Protein AF-A0A9D1S5S0-F1 (afdb_monomer)

Mean predicted aligned error: 17.49 Å

pLDDT: mean 72.52, std 14.31, range [40.38, 93.94]

Organism: NCBI:txid2840699

Solvent-accessible surface area (backbone atoms only — not comparable to full-atom values): 7498 Å² total; per-residue (Å²): 130,86,64,63,67,61,56,47,50,49,47,45,77,44,91,65,52,60,62,58,55,15,64,75,68,78,45,57,46,68,58,49,50,52,54,37,59,77,67,41,41,68,57,61,46,70,44,91,58,87,64,79,65,51,72,67,56,48,52,50,52,48,51,54,54,49,51,52,53,54,71,70,52,81,83,76,81,60,62,64,60,56,50,49,52,53,46,54,53,49,51,52,52,50,55,56,67,70,46,73,77,89,83,64,95,46,78,70,51,55,55,50,51,54,48,51,54,53,50,66,74,67,60,129

Structure (mmCIF, N/CA/C/O backbone):
data_AF-A0A9D1S5S0-F1
#
_entry.id   AF-A0A9D1S5S0-F1
#
loop_
_atom_site.group_PDB
_atom_site.id
_atom_site.type_symbol
_atom_site.label_atom_id
_atom_site.label_alt_id
_atom_site.label_comp_id
_atom_site.label_asym_id
_atom_site.label_entity_id
_atom_site.label_seq_id
_atom_site.pdbx_PDB_ins_code
_atom_site.Cartn_x
_atom_site.Cartn_y
_atom_site.Cartn_z
_atom_site.occupancy
_atom_site.B_iso_or_equiv
_atom_site.auth_seq_id
_atom_site.auth_comp_id
_atom_site.auth_asym_id
_atom_site.auth_atom_id
_atom_site.pdbx_PDB_model_num
ATOM 1 N N . MET A 1 1 ? -2.166 -5.660 -23.546 1.00 70.25 1 MET A N 1
ATOM 2 C CA . MET A 1 1 ? -1.453 -4.363 -23.459 1.00 70.25 1 MET A CA 1
ATOM 3 C C . MET A 1 1 ? -0.622 -4.398 -22.182 1.00 70.25 1 MET A C 1
ATOM 5 O O . MET A 1 1 ? -1.070 -5.040 -21.246 1.00 70.25 1 MET A O 1
ATOM 9 N N . ILE A 1 2 ? 0.593 -3.839 -22.150 1.00 83.06 2 ILE A N 1
ATOM 10 C CA . ILE A 1 2 ? 1.439 -3.891 -20.940 1.00 83.06 2 ILE A CA 1
ATOM 11 C C . ILE A 1 2 ? 0.885 -2.905 -19.908 1.00 83.06 2 ILE A C 1
ATOM 13 O O . ILE A 1 2 ? 0.761 -1.720 -20.218 1.00 83.06 2 ILE A O 1
ATOM 17 N N . ASP A 1 3 ? 0.590 -3.386 -18.701 1.00 87.06 3 ASP A N 1
ATOM 18 C CA . ASP A 1 3 ? 0.136 -2.542 -17.598 1.00 87.06 3 ASP A CA 1
ATOM 19 C C . ASP A 1 3 ? 1.330 -1.897 -16.877 1.00 87.06 3 ASP A C 1
ATOM 21 O O . ASP A 1 3 ? 1.902 -2.417 -15.917 1.00 87.06 3 ASP A O 1
ATOM 25 N N . TRP A 1 4 ? 1.735 -0.733 -17.378 1.00 89.44 4 TRP A N 1
ATOM 26 C CA . TRP A 1 4 ? 2.821 0.045 -16.789 1.00 89.44 4 TRP A CA 1
ATOM 27 C C . TRP A 1 4 ? 2.483 0.601 -15.399 1.00 89.44 4 TRP A C 1
ATOM 29 O O . TRP A 1 4 ? 3.402 0.836 -14.612 1.00 89.44 4 TRP A O 1
ATOM 39 N N . ALA A 1 5 ? 1.199 0.785 -15.076 1.00 85.31 5 ALA A N 1
ATOM 40 C CA . ALA A 1 5 ? 0.762 1.321 -13.791 1.00 85.31 5 ALA A CA 1
ATOM 41 C C . ALA A 1 5 ? 0.913 0.281 -12.670 1.00 85.31 5 ALA A C 1
ATOM 43 O O . ALA A 1 5 ? 1.411 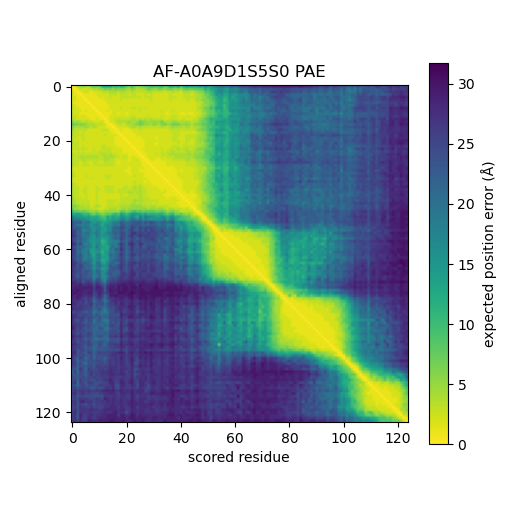0.614 -11.587 1.00 85.31 5 ALA A O 1
ATOM 44 N N . ALA A 1 6 ? 0.581 -0.982 -12.948 1.00 84.44 6 ALA A N 1
ATOM 45 C CA . ALA A 1 6 ? 0.807 -2.093 -12.025 1.00 84.44 6 ALA A CA 1
ATOM 46 C C . ALA A 1 6 ? 2.308 -2.297 -11.745 1.00 84.44 6 ALA A C 1
ATOM 48 O O . ALA A 1 6 ? 2.735 -2.331 -10.589 1.00 84.44 6 ALA A O 1
ATOM 49 N N . ILE A 1 7 ? 3.135 -2.320 -12.799 1.00 90.19 7 ILE A N 1
ATOM 50 C CA . ILE A 1 7 ? 4.598 -2.495 -12.695 1.00 90.19 7 ILE A CA 1
ATOM 51 C C . ILE A 1 7 ? 5.239 -1.352 -11.894 1.00 90.19 7 ILE A C 1
ATOM 53 O O . ILE A 1 7 ? 6.126 -1.581 -11.065 1.00 90.19 7 ILE A O 1
ATOM 57 N N . LYS A 1 8 ? 4.782 -0.116 -12.118 1.00 88.12 8 LYS A N 1
ATOM 58 C CA . LYS A 1 8 ? 5.216 1.067 -11.369 1.00 88.12 8 LYS A CA 1
ATOM 59 C C . LYS A 1 8 ? 4.876 0.955 -9.887 1.00 88.12 8 LYS A C 1
ATOM 61 O O . LYS A 1 8 ? 5.740 1.187 -9.044 1.00 88.12 8 LYS A O 1
ATOM 66 N N . THR A 1 9 ? 3.627 0.613 -9.579 1.00 84.06 9 THR A N 1
ATOM 67 C CA . THR A 1 9 ? 3.131 0.471 -8.205 1.00 84.06 9 THR A CA 1
ATOM 68 C C . THR A 1 9 ? 3.925 -0.591 -7.456 1.00 84.06 9 THR A C 1
ATOM 70 O O . THR A 1 9 ? 4.381 -0.347 -6.339 1.00 84.06 9 THR A O 1
ATOM 73 N N . GLU A 1 10 ? 4.176 -1.733 -8.096 1.00 86.50 10 GLU A N 1
ATOM 74 C CA . GLU A 1 10 ? 4.997 -2.795 -7.524 1.00 86.50 10 GLU A CA 1
ATOM 75 C C . GLU A 1 10 ? 6.434 -2.317 -7.268 1.00 86.50 10 GLU A C 1
ATOM 77 O O . GLU A 1 10 ? 6.945 -2.491 -6.165 1.00 86.50 10 GLU A O 1
ATOM 82 N N . TYR A 1 11 ? 7.076 -1.638 -8.223 1.00 90.38 11 TYR A N 1
ATOM 83 C CA . TYR A 1 11 ? 8.433 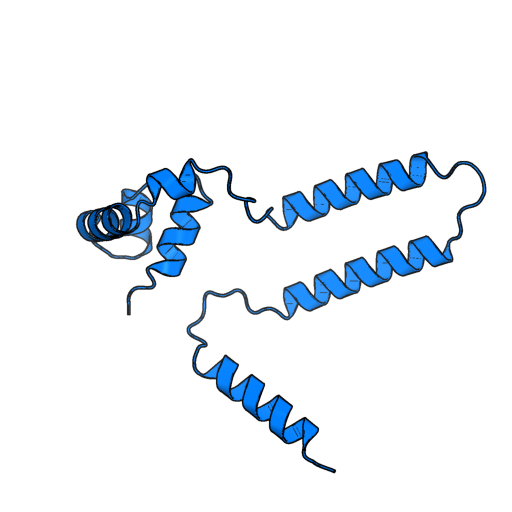-1.111 -8.036 1.00 90.38 11 TYR A CA 1
ATOM 84 C C . TYR A 1 11 ? 8.551 -0.080 -6.902 1.00 90.38 11 TYR A C 1
ATOM 86 O O . TYR A 1 11 ? 9.540 -0.080 -6.166 1.00 90.38 11 TYR A O 1
ATOM 94 N N . ILE A 1 12 ? 7.590 0.844 -6.807 1.00 85.81 12 ILE A N 1
ATOM 95 C CA . ILE A 1 12 ? 7.618 1.947 -5.837 1.00 85.81 12 ILE A CA 1
ATOM 96 C C . ILE A 1 12 ? 7.349 1.425 -4.423 1.00 85.81 12 ILE A C 1
ATOM 98 O O . ILE A 1 12 ? 8.036 1.829 -3.484 1.00 85.81 12 ILE A O 1
ATOM 102 N N . ASN A 1 13 ? 6.387 0.511 -4.275 1.00 79.62 13 ASN A N 1
ATOM 103 C CA . ASN A 1 13 ? 5.936 0.033 -2.969 1.00 79.62 13 ASN A CA 1
ATOM 104 C C . ASN A 1 13 ? 6.732 -1.163 -2.434 1.00 79.62 13 ASN A C 1
ATOM 106 O O . ASN A 1 13 ? 6.655 -1.455 -1.241 1.00 79.62 13 ASN A O 1
ATOM 110 N N . THR A 1 14 ? 7.503 -1.854 -3.278 1.00 78.06 14 THR A N 1
ATOM 111 C CA . THR A 1 14 ? 8.257 -3.048 -2.874 1.00 78.06 14 THR A CA 1
ATOM 112 C C . THR A 1 14 ? 9.773 -2.893 -3.033 1.00 78.06 14 THR A C 1
ATOM 114 O O . THR A 1 14 ? 10.301 -1.912 -3.559 1.00 78.06 14 THR A O 1
ATOM 117 N N . GLY A 1 15 ? 10.510 -3.887 -2.529 1.00 77.75 15 GLY A N 1
ATOM 118 C CA . GLY A 1 15 ? 11.968 -3.964 -2.608 1.00 77.75 15 GLY A CA 1
ATOM 119 C C . GLY A 1 15 ? 12.527 -4.312 -3.993 1.00 77.75 15 GLY A C 1
ATOM 120 O O . GLY A 1 15 ? 13.736 -4.175 -4.180 1.00 77.75 15 GLY A O 1
ATOM 121 N N . VAL A 1 16 ? 11.680 -4.729 -4.941 1.00 86.81 16 VAL A N 1
ATOM 122 C CA . VAL A 1 16 ? 12.079 -5.431 -6.173 1.00 86.81 16 VAL A CA 1
ATOM 123 C C . VAL A 1 16 ? 12.930 -4.589 -7.125 1.00 86.81 16 VAL A C 1
ATOM 125 O O . VAL A 1 16 ? 12.886 -3.350 -7.140 1.00 86.81 16 VAL A O 1
ATOM 128 N N . CYS A 1 17 ? 13.717 -5.276 -7.951 1.00 90.12 17 CYS A N 1
ATOM 129 C CA . CYS A 1 17 ? 14.544 -4.675 -8.990 1.00 90.12 17 CYS A CA 1
ATOM 130 C C . CYS A 1 17 ? 13.913 -4.798 -10.391 1.00 90.12 17 CYS A C 1
ATOM 132 O O . CYS A 1 17 ? 13.048 -5.631 -10.650 1.00 90.12 17 CYS A O 1
ATOM 134 N N . TYR A 1 18 ? 14.389 -3.994 -11.352 1.00 91.19 18 TYR A N 1
ATOM 135 C CA . TYR A 1 18 ? 13.871 -4.009 -12.732 1.00 91.19 18 TYR A CA 1
ATOM 136 C C . TYR A 1 18 ? 14.016 -5.358 -13.446 1.00 91.19 18 TYR A C 1
ATOM 138 O O . TYR A 1 18 ? 13.307 -5.599 -14.417 1.00 91.19 18 TYR A O 1
ATOM 146 N N . ARG A 1 19 ? 14.946 -6.218 -13.008 1.00 90.38 19 ARG A N 1
ATOM 147 C CA . ARG A 1 19 ? 15.111 -7.564 -13.569 1.00 90.38 19 ARG A CA 1
ATOM 148 C C . ARG A 1 19 ? 13.947 -8.468 -13.167 1.00 90.38 19 ARG A C 1
ATOM 150 O O . ARG A 1 19 ? 13.366 -9.105 -14.030 1.00 90.38 19 ARG A O 1
ATOM 157 N N . GLU A 1 20 ? 13.581 -8.454 -11.890 1.00 89.44 20 GLU A N 1
ATOM 158 C CA . GLU A 1 20 ? 12.467 -9.249 -11.362 1.00 89.44 20 GLU A CA 1
ATOM 159 C C . GLU A 1 20 ? 11.134 -8.789 -11.961 1.00 89.44 20 GLU A C 1
ATOM 161 O O . GLU A 1 20 ? 10.331 -9.612 -12.388 1.00 89.44 20 GLU A O 1
ATOM 166 N N . LEU A 1 21 ? 10.935 -7.473 -12.101 1.00 90.06 21 LEU A N 1
ATOM 167 C CA . LEU A 1 21 ? 9.752 -6.917 -12.770 1.00 90.06 21 LEU A CA 1
ATOM 168 C C . LEU A 1 21 ? 9.670 -7.327 -14.245 1.00 90.06 21 LEU A C 1
ATOM 170 O O . LEU A 1 21 ? 8.590 -7.631 -14.741 1.00 90.06 21 LEU A O 1
ATOM 174 N N . ALA A 1 22 ? 10.805 -7.341 -14.943 1.00 91.44 22 ALA A N 1
ATOM 175 C CA . ALA A 1 22 ? 10.890 -7.757 -16.337 1.00 91.44 22 ALA A CA 1
ATOM 176 C C . ALA A 1 22 ? 10.566 -9.249 -16.514 1.00 91.44 22 ALA A C 1
ATOM 178 O O . ALA A 1 22 ? 9.752 -9.596 -17.367 1.00 91.44 22 ALA A O 1
ATOM 179 N N . GLU A 1 23 ? 11.149 -10.110 -15.674 1.00 90.00 23 GLU A N 1
ATOM 180 C CA . GLU A 1 23 ? 10.905 -11.558 -15.670 1.00 90.00 23 GLU A CA 1
ATOM 181 C C . GLU A 1 23 ? 9.439 -11.881 -15.349 1.00 90.00 23 GLU A C 1
ATOM 183 O O . GLU A 1 23 ? 8.810 -12.646 -16.077 1.00 90.00 23 GLU A O 1
ATOM 188 N N . LYS A 1 24 ? 8.863 -11.233 -14.328 1.00 87.62 24 LYS A N 1
ATOM 189 C CA . LYS A 1 24 ? 7.465 -11.433 -13.912 1.00 87.62 24 LYS A CA 1
ATOM 190 C C . LYS A 1 24 ? 6.456 -11.040 -14.992 1.00 87.62 24 LYS A C 1
ATOM 192 O O . LYS A 1 24 ? 5.431 -11.694 -15.141 1.00 87.62 24 LYS A O 1
ATOM 197 N N . ASN A 1 25 ? 6.747 -9.977 -15.739 1.00 87.06 25 ASN A N 1
ATOM 198 C CA . ASN A 1 25 ? 5.831 -9.418 -16.736 1.00 87.06 25 ASN A CA 1
ATOM 199 C C . ASN A 1 25 ? 6.160 -9.854 -18.175 1.00 87.06 25 ASN A C 1
ATOM 201 O O . ASN A 1 25 ? 5.508 -9.396 -19.111 1.00 87.06 25 ASN A O 1
ATOM 205 N N . GLY A 1 26 ? 7.171 -10.708 -18.379 1.00 90.44 26 GLY A N 1
ATOM 206 C CA . GLY A 1 26 ? 7.571 -11.187 -19.707 1.00 90.44 26 GLY A CA 1
ATOM 207 C C . GLY A 1 26 ? 8.077 -10.086 -20.650 1.00 90.44 26 GLY A C 1
ATOM 208 O O . GLY A 1 26 ? 7.953 -10.208 -21.868 1.00 90.44 26 GLY A O 1
ATOM 209 N N . ILE A 1 27 ? 8.628 -8.996 -20.108 1.00 91.31 27 ILE A N 1
ATOM 210 C CA . ILE A 1 27 ? 9.091 -7.828 -20.874 1.00 91.31 27 ILE A CA 1
ATOM 211 C C . ILE A 1 27 ? 10.600 -7.642 -20.753 1.00 91.31 27 ILE A C 1
ATOM 213 O O . ILE A 1 27 ? 11.235 -8.081 -19.801 1.00 91.31 27 ILE A O 1
ATOM 217 N N . SER A 1 28 ? 11.207 -6.941 -21.711 1.00 93.56 28 SER A N 1
ATOM 218 C CA . SER A 1 28 ? 12.636 -6.631 -21.635 1.00 93.56 28 SER A CA 1
ATOM 219 C C . SER A 1 28 ? 12.937 -5.656 -20.494 1.00 93.56 28 SER A C 1
ATOM 221 O O . SER A 1 28 ? 12.287 -4.617 -20.353 1.00 93.56 28 SER A O 1
ATOM 223 N N . ARG A 1 29 ? 14.018 -5.915 -19.747 1.00 93.88 29 ARG A N 1
ATOM 224 C CA . ARG A 1 29 ? 14.558 -4.987 -18.738 1.00 93.88 29 ARG A CA 1
ATOM 225 C C . ARG A 1 29 ? 14.807 -3.588 -19.310 1.00 93.88 29 ARG A C 1
ATOM 227 O O . ARG A 1 29 ? 14.632 -2.600 -18.601 1.00 93.88 29 ARG A O 1
ATOM 234 N N . ALA A 1 30 ? 15.201 -3.490 -20.581 1.00 92.75 30 ALA A N 1
ATOM 235 C CA . ALA A 1 30 ? 15.417 -2.205 -21.243 1.00 92.75 30 ALA A CA 1
ATOM 236 C C . ALA A 1 30 ? 14.111 -1.403 -21.385 1.00 92.75 30 ALA A C 1
ATOM 238 O O . ALA A 1 30 ? 14.126 -0.184 -21.228 1.00 92.75 30 ALA A O 1
ATOM 239 N N . ALA A 1 31 ? 12.980 -2.080 -21.615 1.00 92.00 31 ALA A N 1
ATOM 240 C CA . ALA A 1 31 ? 11.668 -1.444 -21.670 1.00 92.00 31 ALA A CA 1
ATOM 241 C C . ALA A 1 31 ? 11.261 -0.911 -20.287 1.00 92.00 31 ALA A C 1
ATOM 243 O O . ALA A 1 31 ? 10.895 0.257 -20.172 1.00 92.00 31 ALA A O 1
ATOM 244 N N . VAL A 1 32 ? 11.437 -1.715 -19.230 1.00 92.38 32 VAL A N 1
ATOM 245 C CA . VAL A 1 32 ? 11.203 -1.280 -17.838 1.00 92.38 32 VAL A CA 1
ATOM 246 C C . VAL A 1 32 ? 12.066 -0.074 -17.483 1.00 92.38 32 VAL A C 1
ATOM 248 O O . VAL A 1 32 ? 11.557 0.916 -16.969 1.00 92.38 32 VAL A O 1
ATOM 251 N N . ALA A 1 33 ? 13.359 -0.111 -17.812 1.00 92.81 33 ALA A N 1
ATOM 252 C CA . ALA A 1 33 ? 14.273 0.994 -17.541 1.00 92.81 33 ALA A CA 1
ATOM 253 C C . ALA A 1 33 ? 13.879 2.280 -18.287 1.00 92.81 33 ALA A C 1
ATOM 255 O O . ALA A 1 33 ? 13.954 3.362 -17.708 1.00 92.81 33 ALA A O 1
ATOM 256 N N . LYS A 1 34 ? 13.431 2.170 -19.545 1.00 93.94 34 LYS A N 1
ATOM 257 C CA . LYS A 1 34 ? 12.979 3.314 -20.348 1.00 93.94 34 LYS A CA 1
ATOM 258 C C . LYS A 1 34 ? 11.749 3.986 -19.732 1.00 93.94 34 LYS A C 1
ATOM 260 O O . LYS A 1 34 ? 11.744 5.205 -19.585 1.00 93.94 34 LYS A O 1
ATOM 265 N N . HIS A 1 35 ? 10.749 3.203 -19.331 1.00 92.12 35 HIS A N 1
ATOM 266 C CA . HIS A 1 35 ? 9.552 3.723 -18.663 1.00 92.12 35 HIS A CA 1
ATOM 267 C C . HIS A 1 35 ? 9.873 4.306 -17.285 1.00 92.12 35 HIS A C 1
ATOM 269 O O . HIS A 1 35 ? 9.478 5.429 -16.974 1.00 92.12 35 HIS A O 1
ATOM 275 N N . ALA A 1 36 ? 10.680 3.599 -16.495 1.00 91.81 36 ALA A N 1
ATOM 276 C CA . ALA A 1 36 ? 11.082 4.056 -15.173 1.00 91.81 36 ALA A CA 1
ATOM 277 C C . ALA A 1 36 ? 11.889 5.362 -15.208 1.00 91.81 36 ALA A C 1
ATOM 279 O O . ALA A 1 36 ? 11.772 6.179 -14.295 1.00 91.81 36 ALA A O 1
ATOM 280 N N . ALA A 1 37 ? 12.701 5.571 -16.250 1.00 92.94 37 ALA A N 1
ATOM 281 C CA . ALA A 1 37 ? 13.429 6.817 -16.467 1.00 92.94 37 ALA A CA 1
ATOM 282 C C . ALA A 1 37 ? 12.498 7.962 -16.893 1.00 92.94 37 ALA A C 1
ATOM 284 O O . ALA A 1 37 ? 12.608 9.057 -16.346 1.00 92.94 37 ALA A O 1
ATOM 285 N N . ALA A 1 38 ? 11.566 7.705 -17.820 1.00 92.81 38 ALA A N 1
ATOM 286 C CA . ALA A 1 38 ? 10.604 8.704 -18.293 1.00 92.81 38 ALA A CA 1
ATOM 287 C C . ALA A 1 38 ? 9.729 9.258 -17.156 1.00 92.81 38 ALA A C 1
ATOM 289 O O . ALA A 1 38 ? 9.425 10.447 -17.121 1.00 92.81 38 ALA A O 1
ATOM 290 N N . GLU A 1 39 ? 9.376 8.405 -16.197 1.00 89.38 39 GLU A N 1
ATOM 291 C CA . GLU A 1 39 ? 8.503 8.747 -15.073 1.00 89.38 39 GLU A CA 1
ATOM 292 C C . GLU A 1 39 ? 9.235 8.899 -13.734 1.00 89.38 39 GLU A C 1
ATOM 294 O O . GLU A 1 39 ? 8.598 9.009 -12.684 1.00 89.38 39 GLU A O 1
ATOM 299 N N . LYS A 1 40 ? 10.571 8.870 -13.749 1.00 92.06 40 LYS A N 1
ATOM 300 C CA . L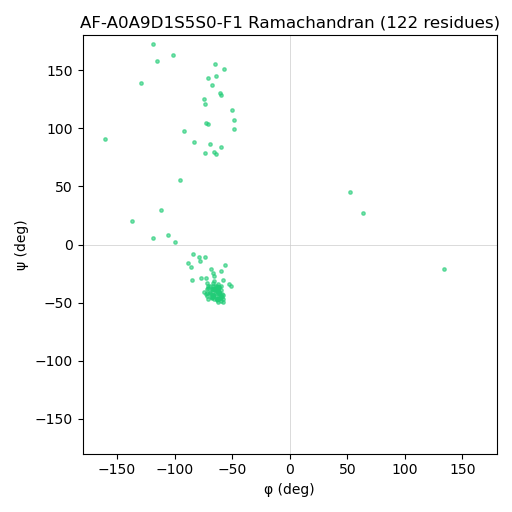YS A 1 40 ? 11.422 9.090 -12.571 1.00 92.06 40 LYS A CA 1
ATOM 301 C C . LYS A 1 40 ? 11.056 8.208 -11.370 1.00 92.06 40 LYS A C 1
ATOM 303 O O . LYS A 1 40 ? 11.028 8.654 -10.224 1.00 92.06 40 LYS A O 1
ATOM 308 N N . TRP A 1 41 ? 10.820 6.918 -11.602 1.00 91.25 41 TRP A N 1
ATOM 309 C CA . TRP A 1 41 ? 10.334 6.000 -10.561 1.00 91.25 41 TRP A CA 1
ATOM 310 C C . TRP A 1 41 ? 11.237 5.913 -9.331 1.00 91.25 41 TRP A C 1
ATOM 312 O O . TRP A 1 41 ? 10.762 5.688 -8.222 1.00 91.25 41 TRP A O 1
ATOM 322 N N . ARG A 1 42 ? 12.551 6.092 -9.504 1.00 87.88 42 ARG A N 1
ATOM 323 C CA . ARG A 1 42 ? 13.497 6.108 -8.383 1.00 87.88 42 ARG A CA 1
ATOM 324 C C . ARG A 1 42 ? 13.243 7.289 -7.441 1.00 87.88 42 ARG A C 1
ATOM 326 O O . ARG A 1 42 ? 13.313 7.090 -6.236 1.00 87.88 42 ARG A O 1
ATOM 333 N N . GLU A 1 43 ? 12.910 8.460 -7.983 1.00 87.19 43 GLU A N 1
ATOM 334 C CA . GLU A 1 43 ? 12.554 9.644 -7.192 1.00 87.19 43 GLU A CA 1
ATOM 335 C C . GLU A 1 43 ? 11.238 9.409 -6.449 1.00 87.19 43 GLU A C 1
ATOM 337 O O . GLU A 1 43 ? 11.167 9.662 -5.251 1.00 87.19 43 GLU A O 1
ATOM 342 N N . LEU A 1 44 ? 10.241 8.823 -7.122 1.00 83.12 44 LEU A N 1
ATOM 343 C CA . LEU A 1 44 ? 8.957 8.462 -6.513 1.00 83.12 44 LEU A CA 1
ATOM 344 C C . LEU A 1 44 ? 9.103 7.436 -5.378 1.00 83.12 44 LEU A C 1
ATOM 346 O O . LEU A 1 44 ? 8.414 7.545 -4.371 1.00 83.12 44 LEU A O 1
ATOM 350 N N . ARG A 1 45 ? 10.028 6.477 -5.509 1.00 83.75 45 ARG A N 1
ATOM 351 C CA . ARG A 1 45 ? 10.349 5.486 -4.467 1.00 83.75 45 ARG A CA 1
ATOM 352 C C . ARG A 1 45 ? 11.101 6.091 -3.278 1.00 83.75 45 ARG A C 1
ATOM 354 O O . ARG A 1 45 ? 10.951 5.617 -2.156 1.00 83.75 45 ARG A O 1
ATOM 361 N N . SER A 1 46 ? 11.944 7.094 -3.522 1.00 79.12 46 SER A N 1
ATOM 362 C CA . SER A 1 46 ? 12.691 7.795 -2.469 1.00 79.12 46 SER A CA 1
ATOM 363 C C . SER A 1 46 ? 11.915 8.939 -1.820 1.00 79.12 46 SER A C 1
ATOM 365 O O . SER A 1 46 ? 12.287 9.383 -0.736 1.00 79.12 46 SER A O 1
ATOM 367 N N . ALA A 1 47 ? 10.869 9.440 -2.479 1.00 75.25 47 ALA A N 1
ATOM 368 C CA . ALA A 1 47 ? 10.019 10.479 -1.932 1.00 75.25 47 ALA A CA 1
ATOM 369 C C . ALA A 1 47 ? 9.304 9.951 -0.676 1.00 75.25 47 ALA A C 1
ATOM 371 O O . ALA A 1 47 ? 8.919 8.776 -0.641 1.00 75.25 47 ALA A O 1
ATOM 372 N N . PRO A 1 48 ? 9.075 10.798 0.343 1.00 57.75 48 PRO A N 1
ATOM 373 C CA . PRO A 1 48 ? 8.128 10.506 1.407 1.00 57.75 48 PRO A CA 1
ATOM 374 C C . PRO A 1 48 ? 6.722 10.467 0.792 1.00 57.75 48 PRO A C 1
ATOM 376 O O . PRO A 1 48 ? 5.984 11.444 0.813 1.00 57.75 48 PRO A O 1
ATOM 379 N N . GLN A 1 49 ? 6.369 9.359 0.150 1.00 54.91 49 GLN A N 1
ATOM 380 C CA . GLN A 1 49 ? 4.979 9.080 -0.165 1.00 54.91 49 GLN A CA 1
ATOM 381 C C . GLN A 1 49 ? 4.283 8.748 1.153 1.00 54.91 49 GLN A C 1
ATOM 383 O O . GLN A 1 49 ? 4.875 8.084 2.015 1.00 54.91 49 GLN A O 1
ATOM 388 N N . GLU A 1 50 ? 3.027 9.169 1.306 1.00 52.84 50 GLU A N 1
ATOM 389 C CA . GLU A 1 50 ? 2.104 8.459 2.185 1.00 52.84 50 GLU A CA 1
ATOM 390 C C . GLU A 1 50 ? 2.010 7.043 1.624 1.00 52.84 50 GLU A C 1
ATOM 392 O O . GLU A 1 50 ? 1.185 6.755 0.761 1.00 52.84 50 GLU A O 1
ATOM 397 N N . LYS A 1 51 ? 2.973 6.190 2.000 1.00 52.84 51 LYS A N 1
ATOM 398 C CA . LYS A 1 51 ? 3.007 4.788 1.610 1.00 52.84 51 LYS A CA 1
ATOM 399 C C . LYS A 1 51 ? 1.622 4.288 1.945 1.00 52.84 51 LYS A C 1
ATOM 401 O O . LYS A 1 51 ? 1.256 4.346 3.119 1.00 52.84 51 LYS A O 1
ATOM 406 N N . THR A 1 52 ? 0.861 3.880 0.933 1.00 50.56 52 THR A N 1
ATOM 407 C CA . THR A 1 52 ? -0.405 3.177 1.113 1.00 50.56 52 THR A CA 1
ATOM 408 C C . THR A 1 52 ? -0.111 2.070 2.104 1.00 50.56 52 THR A C 1
ATOM 410 O O . THR A 1 52 ? 0.566 1.097 1.765 1.00 50.56 52 THR A O 1
ATOM 413 N N . GLN A 1 53 ? -0.464 2.315 3.367 1.00 56.81 53 GLN A N 1
ATOM 414 C CA . GLN A 1 53 ? -0.117 1.424 4.454 1.00 56.81 53 GLN A CA 1
ATOM 415 C C . GLN A 1 53 ? -0.761 0.100 4.084 1.00 56.81 53 GLN A C 1
ATOM 417 O O . GLN A 1 53 ? -1.938 0.070 3.713 1.00 56.81 53 GLN A O 1
ATOM 422 N N . SER A 1 54 ? 0.015 -0.982 4.099 1.00 59.97 54 SER A N 1
ATOM 423 C CA . SER A 1 54 ? -0.571 -2.281 3.794 1.00 59.97 54 SER A CA 1
ATOM 424 C C . SER A 1 54 ? -1.720 -2.533 4.774 1.00 59.97 54 SER A C 1
ATOM 426 O O . SER A 1 54 ? -1.699 -2.040 5.906 1.00 59.97 54 SER A O 1
ATOM 428 N N . LEU A 1 55 ? -2.731 -3.301 4.369 1.00 57.31 55 LEU A N 1
ATOM 429 C CA . LEU A 1 55 ? -3.857 -3.628 5.250 1.00 57.31 55 LEU A CA 1
ATOM 430 C C . LEU A 1 55 ? -3.381 -4.175 6.607 1.00 57.31 55 LEU A C 1
ATOM 432 O O . LEU A 1 55 ? -3.957 -3.853 7.640 1.00 57.31 55 LEU A O 1
ATOM 436 N N . ALA A 1 56 ? -2.284 -4.936 6.608 1.00 54.03 56 ALA A N 1
ATOM 437 C CA . ALA A 1 56 ? -1.634 -5.410 7.823 1.00 54.03 56 ALA A CA 1
ATOM 438 C C . ALA A 1 56 ? -1.147 -4.255 8.719 1.00 54.03 56 ALA A C 1
ATOM 440 O O . ALA A 1 56 ? -1.434 -4.248 9.910 1.00 54.03 56 ALA A O 1
ATOM 441 N N . GLN A 1 57 ? -0.487 -3.242 8.150 1.00 62.31 57 GLN A N 1
ATOM 442 C CA . GLN A 1 57 ? -0.013 -2.069 8.893 1.00 62.31 57 GLN A CA 1
ATOM 443 C C . GLN A 1 57 ? -1.161 -1.201 9.423 1.00 62.31 57 GLN A C 1
ATOM 445 O O . GLN A 1 57 ? -1.057 -0.649 10.517 1.0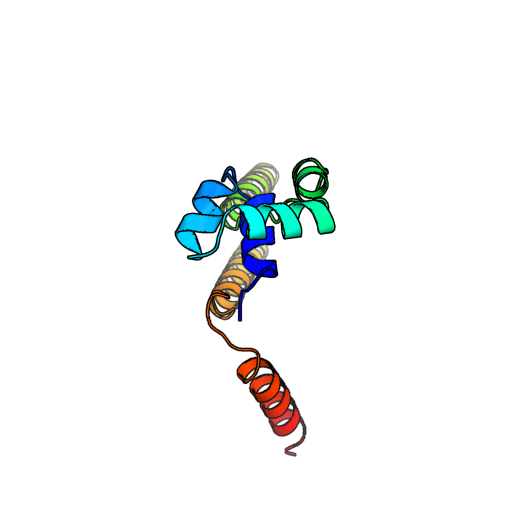0 62.31 57 GLN A O 1
ATOM 450 N N . LEU A 1 58 ? -2.258 -1.080 8.668 1.00 64.81 58 LEU A N 1
ATOM 451 C CA . LEU A 1 58 ? -3.459 -0.386 9.135 1.00 64.81 58 LEU A CA 1
ATOM 452 C C . LEU A 1 58 ? -4.140 -1.151 10.267 1.00 64.81 58 LEU A C 1
ATOM 454 O O . LEU A 1 58 ? -4.487 -0.544 11.275 1.00 64.81 58 LEU A O 1
ATOM 458 N N . ALA A 1 59 ? -4.289 -2.470 10.128 1.00 63.88 59 ALA A N 1
ATOM 459 C CA . ALA A 1 59 ? -4.862 -3.324 11.160 1.00 63.88 59 ALA A CA 1
ATOM 460 C C . ALA A 1 59 ? -4.037 -3.275 12.452 1.00 63.88 59 ALA A C 1
ATOM 462 O O . ALA A 1 59 ? -4.600 -3.138 13.534 1.00 63.88 59 ALA A O 1
ATOM 463 N N . GLU A 1 60 ? -2.711 -3.311 12.346 1.00 65.69 60 GLU A N 1
ATOM 464 C CA . GLU A 1 60 ? -1.810 -3.254 13.496 1.00 65.69 60 GLU A CA 1
ATOM 465 C C . GLU A 1 60 ? -1.873 -1.899 14.209 1.00 65.69 60 GLU A C 1
ATOM 467 O O . GLU A 1 60 ? -2.044 -1.838 15.428 1.00 65.69 60 GLU A O 1
ATOM 472 N N . LYS A 1 61 ? -1.883 -0.800 13.447 1.00 71.44 61 LYS A N 1
ATOM 473 C CA . LYS A 1 61 ? -2.088 0.549 13.991 1.00 71.44 61 LYS A CA 1
ATOM 474 C C . LYS A 1 61 ? -3.469 0.696 14.636 1.00 71.44 61 LYS A C 1
ATOM 476 O O . LYS A 1 61 ? -3.604 1.373 15.656 1.00 71.44 61 LYS A O 1
ATOM 481 N N . LEU A 1 62 ? -4.496 0.055 14.081 1.00 72.56 62 LEU A N 1
ATOM 482 C CA . LEU A 1 62 ? -5.844 0.052 14.644 1.00 72.56 62 LEU A CA 1
ATOM 483 C C . LEU A 1 62 ? -5.892 -0.703 15.979 1.00 72.56 62 LEU A C 1
ATOM 485 O O . LEU A 1 62 ? -6.475 -0.197 16.935 1.00 72.56 62 LEU A O 1
ATOM 489 N N . ILE A 1 63 ? -5.247 -1.870 16.064 1.00 76.25 63 ILE A N 1
ATOM 490 C CA . ILE A 1 63 ? -5.121 -2.657 1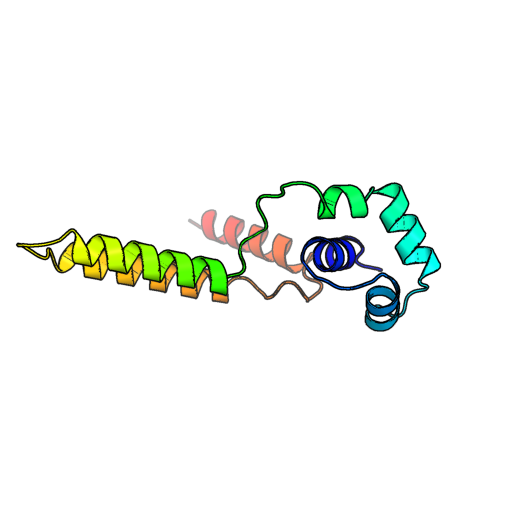7.300 1.00 76.25 63 ILE A CA 1
ATOM 491 C C . ILE A 1 63 ? -4.406 -1.834 18.373 1.00 76.25 63 ILE A C 1
ATOM 493 O O . ILE A 1 63 ? -4.920 -1.710 19.481 1.00 76.25 63 ILE A O 1
ATOM 497 N N . GLU A 1 64 ? -3.278 -1.209 18.037 1.00 73.38 64 GLU A N 1
ATOM 498 C CA . GLU A 1 64 ? -2.503 -0.393 18.978 1.00 73.38 64 GLU A CA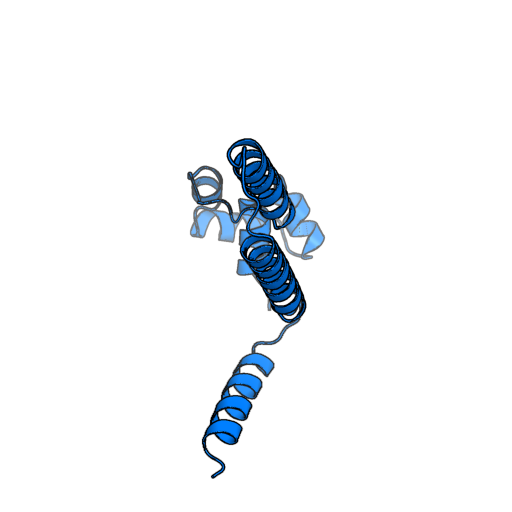 1
ATOM 499 C C . GLU A 1 64 ? -3.301 0.824 19.481 1.00 73.38 64 GLU A C 1
ATOM 501 O O . GLU A 1 64 ? -3.298 1.153 20.668 1.00 73.38 64 GLU A O 1
ATOM 506 N N . THR A 1 65 ? -4.030 1.494 18.586 1.00 69.06 65 THR A N 1
ATOM 507 C CA . THR A 1 65 ? -4.853 2.660 18.943 1.00 69.06 65 THR A CA 1
ATOM 508 C C . THR A 1 65 ? -6.073 2.254 19.772 1.00 69.06 65 THR A C 1
ATOM 510 O O . THR A 1 65 ? -6.437 2.959 20.709 1.00 69.06 65 THR A O 1
ATOM 513 N N . THR A 1 66 ? -6.662 1.091 19.486 1.00 66.94 66 THR A N 1
ATOM 514 C CA . THR A 1 66 ? -7.777 0.533 20.263 1.00 66.94 66 THR A CA 1
ATOM 515 C C . THR A 1 66 ? -7.313 0.086 21.648 1.00 66.94 66 THR A C 1
ATOM 517 O O . THR A 1 66 ? -7.997 0.374 22.623 1.00 66.94 66 THR A O 1
ATOM 520 N N . GLY A 1 67 ? -6.137 -0.543 21.758 1.00 69.56 67 GLY A N 1
ATOM 521 C CA . GLY A 1 67 ? -5.527 -0.911 23.040 1.00 69.56 67 GLY A CA 1
ATOM 522 C C . GLY A 1 67 ? -5.307 0.311 23.928 1.00 69.56 67 GLY A C 1
ATOM 523 O O . GLY A 1 67 ? -5.816 0.356 25.041 1.00 69.56 67 GLY A O 1
ATOM 524 N N . ARG A 1 68 ? -4.695 1.371 23.383 1.00 68.50 68 ARG A N 1
ATOM 525 C CA . ARG A 1 68 ? -4.531 2.646 24.101 1.00 68.50 68 ARG A CA 1
ATOM 526 C C . ARG A 1 68 ? -5.857 3.287 24.508 1.00 68.50 68 ARG A C 1
ATOM 528 O O . ARG A 1 68 ? -5.945 3.840 25.597 1.00 68.50 68 ARG A O 1
ATOM 535 N N . ALA A 1 69 ? -6.878 3.231 23.652 1.00 65.38 69 ALA A N 1
ATOM 536 C CA . ALA A 1 69 ? -8.200 3.750 23.989 1.00 65.38 69 ALA A CA 1
ATOM 537 C C . ALA A 1 69 ? -8.850 2.948 25.126 1.00 65.38 69 ALA A C 1
ATOM 539 O O . ALA A 1 69 ? -9.471 3.542 25.995 1.00 65.38 69 ALA A O 1
ATOM 540 N N . ILE A 1 70 ? -8.681 1.623 25.149 1.00 66.12 70 ILE A N 1
ATOM 541 C CA . ILE A 1 70 ? -9.158 0.751 26.231 1.00 66.12 70 ILE A CA 1
ATOM 542 C C . ILE A 1 70 ? -8.403 1.039 27.536 1.00 66.12 70 ILE A C 1
ATOM 544 O O . ILE A 1 70 ? -9.044 1.181 28.573 1.00 66.12 70 ILE A O 1
ATOM 548 N N . ASP A 1 71 ? -7.080 1.200 27.483 1.00 64.81 71 ASP A N 1
ATOM 549 C CA . ASP A 1 71 ? -6.250 1.501 28.658 1.00 64.81 71 ASP A CA 1
ATOM 550 C C . ASP A 1 71 ? -6.557 2.888 29.251 1.00 64.81 71 ASP A C 1
ATOM 552 O O . ASP A 1 71 ? -6.468 3.093 30.457 1.00 64.81 71 ASP A O 1
ATOM 556 N N . GLN A 1 72 ? -6.960 3.849 28.412 1.00 63.91 72 GLN A N 1
ATOM 557 C CA . GLN A 1 72 ? -7.402 5.180 28.846 1.00 63.91 72 GLN A CA 1
ATOM 558 C C . GLN A 1 72 ? -8.843 5.201 29.385 1.00 63.91 72 GLN A C 1
ATOM 560 O O . GLN A 1 72 ? -9.268 6.206 29.956 1.00 63.91 72 GLN A O 1
ATOM 565 N N . LEU A 1 73 ? -9.602 4.115 29.218 1.00 60.75 73 LEU A N 1
ATOM 566 C CA . LEU A 1 73 ? -10.979 3.962 29.685 1.00 60.75 73 LEU A C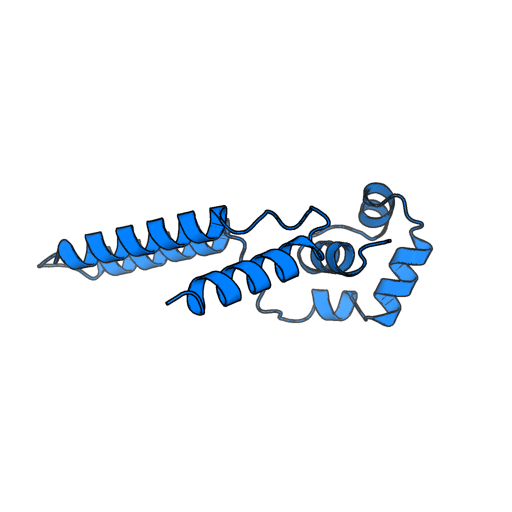A 1
ATOM 567 C C . LEU A 1 73 ? -11.023 3.257 31.052 1.00 60.75 73 LEU A C 1
ATOM 569 O O . LEU A 1 73 ? -11.724 2.261 31.238 1.00 60.75 73 LEU A O 1
ATOM 573 N N . GLU A 1 74 ? -10.324 3.799 32.048 1.00 54.25 74 GLU A N 1
ATOM 574 C CA . GLU A 1 74 ? -10.588 3.451 33.446 1.00 54.25 74 GLU A CA 1
ATOM 575 C C . GLU A 1 74 ? -11.937 4.056 33.884 1.00 54.25 74 GLU A C 1
ATOM 577 O O . GLU A 1 74 ? -12.054 5.253 34.144 1.00 54.25 74 GLU A O 1
ATOM 582 N N . GLY A 1 75 ? -12.981 3.221 33.980 1.00 57.28 75 GLY A N 1
ATOM 583 C CA . GLY A 1 75 ? -14.075 3.459 34.935 1.00 57.28 75 GLY A CA 1
ATOM 584 C C . GLY A 1 75 ? -15.520 3.316 34.454 1.00 57.28 75 GLY A C 1
ATOM 585 O O . GLY A 1 75 ? -16.387 3.088 35.292 1.00 57.28 75 GLY A O 1
ATOM 586 N N . ASN A 1 76 ? -15.836 3.397 33.160 1.00 59.31 76 ASN A N 1
ATOM 587 C CA . ASN A 1 76 ? -17.195 3.088 32.690 1.00 59.31 76 ASN A CA 1
ATOM 588 C C . ASN A 1 76 ? -17.193 2.778 31.191 1.00 59.31 76 ASN A C 1
ATOM 590 O O . ASN A 1 76 ? -17.286 3.671 30.346 1.00 59.31 76 ASN A O 1
ATOM 594 N N . VAL A 1 77 ? -17.027 1.502 30.848 1.00 59.66 77 VAL A N 1
ATOM 595 C CA . VAL A 1 77 ? -17.012 1.070 29.453 1.00 59.66 77 VAL A CA 1
ATOM 596 C C . VAL A 1 77 ? -18.432 1.149 28.903 1.00 59.66 77 VAL A C 1
ATOM 598 O O . VAL A 1 77 ? -19.268 0.284 29.166 1.00 59.66 77 VAL A O 1
ATOM 601 N N . ASP A 1 78 ? -18.695 2.171 28.091 1.00 66.88 78 ASP A N 1
ATOM 602 C CA . ASP A 1 78 ? -19.887 2.214 27.255 1.00 66.88 78 ASP A CA 1
ATOM 603 C C . ASP A 1 78 ? -19.752 1.147 26.160 1.00 66.88 78 ASP A C 1
ATOM 605 O O . ASP A 1 78 ? -19.230 1.365 25.062 1.00 66.88 78 ASP A O 1
ATOM 609 N N . THR A 1 79 ? -20.174 -0.068 26.508 1.00 63.78 79 THR A N 1
ATOM 610 C CA . THR A 1 79 ? -20.121 -1.248 25.641 1.00 63.78 79 THR A CA 1
ATOM 611 C C . THR A 1 79 ? -20.844 -1.039 24.306 1.00 63.78 79 THR A C 1
ATOM 613 O O . THR A 1 79 ? -20.557 -1.771 23.356 1.00 63.78 79 THR A O 1
ATOM 616 N N . GLN A 1 80 ? -21.725 -0.034 24.178 1.00 64.50 80 GLN A N 1
ATOM 617 C CA . GLN A 1 80 ? -22.291 0.342 22.882 1.00 64.50 80 GLN A CA 1
ATOM 618 C C . GLN A 1 80 ? -21.251 0.960 21.950 1.00 64.50 80 GLN A C 1
ATOM 620 O O . GLN A 1 80 ? -21.218 0.583 20.780 1.00 64.50 80 GLN A O 1
ATOM 625 N N . LYS A 1 81 ? -20.372 1.842 22.440 1.00 66.94 81 LYS A N 1
ATOM 626 C CA . LYS A 1 81 ? -19.334 2.471 21.605 1.00 66.94 81 LYS A CA 1
ATOM 627 C C . LYS A 1 81 ? -18.321 1.448 21.101 1.00 66.94 81 LYS A C 1
ATOM 629 O O . LYS A 1 81 ? -17.943 1.481 19.934 1.00 66.94 81 LYS A O 1
ATOM 634 N N . LEU A 1 82 ? -17.952 0.478 21.940 1.00 68.31 82 LEU A N 1
ATOM 635 C CA . LEU A 1 82 ? -17.110 -0.649 21.521 1.00 68.31 82 LEU A CA 1
ATOM 636 C C . LEU A 1 82 ? -17.796 -1.524 20.468 1.00 68.31 82 LEU A C 1
ATOM 638 O O . LEU A 1 82 ? -17.172 -1.881 19.473 1.00 68.31 82 LEU A O 1
ATOM 642 N N . LYS A 1 83 ? -19.085 -1.844 20.644 1.00 70.19 83 LYS A N 1
ATOM 643 C CA . LYS A 1 83 ? -19.852 -2.595 19.636 1.00 70.19 83 LYS A CA 1
ATOM 644 C C . LYS A 1 83 ? -19.948 -1.840 18.311 1.00 70.19 83 LYS A C 1
ATOM 646 O O . LYS A 1 83 ? -19.792 -2.465 17.268 1.00 70.19 83 LYS A O 1
ATOM 651 N N . GLN A 1 84 ? -20.155 -0.522 18.348 1.00 74.62 84 GLN A N 1
ATOM 652 C CA . GLN A 1 84 ? -20.158 0.322 17.151 1.00 74.62 84 GLN A CA 1
ATOM 653 C C . GLN A 1 84 ? -18.799 0.300 16.451 1.00 74.62 84 GLN A C 1
ATOM 655 O O . GLN A 1 84 ? -18.755 0.046 15.253 1.00 74.62 84 GLN A O 1
ATOM 660 N N . LEU A 1 85 ? -17.699 0.453 17.197 1.00 73.31 85 LEU A N 1
ATOM 661 C CA . LEU A 1 85 ? -16.34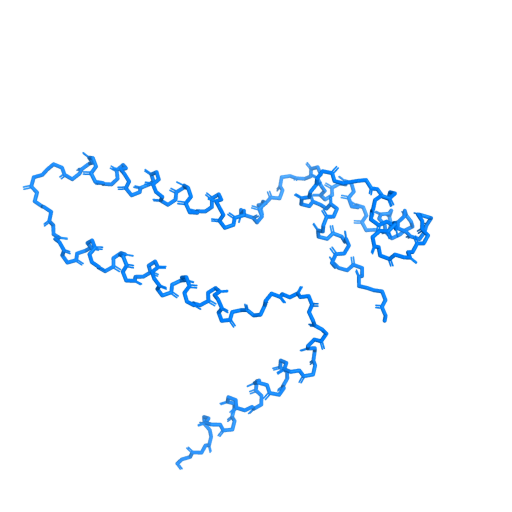9 0.386 16.635 1.00 73.31 85 LEU A CA 1
ATOM 662 C C . LEU A 1 85 ? -16.088 -0.972 15.959 1.00 73.31 85 LEU A C 1
ATOM 664 O O . LEU A 1 85 ? -15.604 -1.028 14.832 1.00 73.31 85 LEU A O 1
ATOM 668 N N . VAL A 1 86 ? -16.472 -2.074 16.612 1.00 77.44 86 VAL A N 1
ATOM 669 C CA . VAL A 1 86 ? -16.348 -3.432 16.057 1.00 77.44 86 VAL A CA 1
ATOM 670 C C . VAL A 1 86 ? -17.208 -3.616 14.802 1.00 77.44 86 VAL A C 1
ATOM 672 O O . VAL A 1 86 ? -16.751 -4.253 13.851 1.00 77.44 86 VAL A O 1
ATOM 675 N N . SER A 1 87 ? -18.427 -3.071 14.770 1.00 71.44 87 SER A N 1
ATOM 676 C CA . SER A 1 87 ? -19.273 -3.090 13.569 1.00 71.44 87 SER A CA 1
ATOM 677 C C . SER A 1 87 ? -18.645 -2.306 12.423 1.00 71.44 87 SER A C 1
ATOM 679 O O . SER A 1 87 ? -18.519 -2.860 11.337 1.00 71.44 87 SER A O 1
ATOM 681 N N . SER A 1 88 ? -18.153 -1.088 12.663 1.00 74.38 88 SER A N 1
ATOM 682 C CA . SER A 1 88 ? -17.499 -0.285 11.623 1.00 74.38 88 SER A CA 1
ATOM 683 C C . SER A 1 88 ? -16.251 -0.974 11.062 1.00 74.38 88 SER A C 1
ATOM 685 O O . SER A 1 88 ? -16.014 -0.943 9.860 1.00 74.38 88 SER A O 1
ATOM 687 N N . VAL A 1 89 ? -15.474 -1.674 11.895 1.00 77.88 89 VAL A N 1
ATOM 688 C CA . VAL A 1 89 ? -14.323 -2.468 11.426 1.00 77.88 89 VAL A CA 1
ATOM 689 C C . VAL A 1 89 ? -14.761 -3.673 10.588 1.00 77.88 89 VAL A C 1
ATOM 691 O O . VAL A 1 89 ? -14.113 -4.001 9.593 1.00 77.88 89 VAL A O 1
ATOM 694 N N . LYS A 1 90 ? -15.866 -4.337 10.952 1.00 75.06 90 LYS A N 1
ATOM 695 C CA . LYS A 1 90 ? -16.443 -5.416 10.135 1.00 75.06 90 LYS A CA 1
ATOM 696 C C . LYS A 1 90 ? -16.961 -4.897 8.796 1.00 75.06 90 LYS A C 1
ATOM 698 O O . LYS A 1 90 ? -16.687 -5.523 7.781 1.00 75.06 90 LYS A O 1
ATOM 703 N N . GLU A 1 91 ? -17.654 -3.764 8.786 1.00 78.56 91 GLU A N 1
ATOM 704 C CA . GLU A 1 91 ? -18.143 -3.119 7.564 1.00 78.56 91 GLU A CA 1
ATOM 705 C C . GLU A 1 91 ? -16.985 -2.739 6.642 1.00 78.56 91 GLU A C 1
ATOM 707 O O . GLU A 1 91 ? -17.002 -3.096 5.468 1.00 78.56 91 GLU A O 1
ATOM 712 N N . LEU A 1 92 ? -15.926 -2.127 7.181 1.00 70.88 92 LEU A N 1
ATOM 713 C CA . LEU A 1 92 ? -14.711 -1.836 6.419 1.00 70.88 92 LEU A CA 1
ATOM 714 C C . LEU A 1 92 ? -14.090 -3.107 5.826 1.00 70.88 92 LEU A C 1
ATOM 716 O O . LEU A 1 92 ? -13.720 -3.116 4.656 1.00 70.88 92 LEU A O 1
ATOM 720 N N . LYS A 1 93 ? -14.020 -4.203 6.591 1.00 71.94 93 LYS A N 1
ATOM 721 C CA . LYS A 1 93 ? -13.518 -5.494 6.096 1.00 71.94 93 LYS A CA 1
ATOM 722 C C . LYS A 1 93 ? -14.365 -6.049 4.947 1.00 71.94 93 LYS A C 1
ATOM 724 O O . LYS A 1 93 ? -13.805 -6.596 4.001 1.00 71.94 93 LYS A O 1
ATOM 729 N N . GLU A 1 94 ? -15.688 -5.949 5.029 1.00 73.19 94 GLU A N 1
ATOM 730 C CA . GLU A 1 94 ? -16.578 -6.432 3.968 1.00 73.19 94 GLU A CA 1
ATOM 731 C C . GLU A 1 94 ? -16.516 -5.535 2.723 1.00 73.19 94 GLU A C 1
ATOM 733 O O . GLU A 1 94 ? -16.431 -6.060 1.616 1.00 73.19 94 GLU A O 1
ATOM 738 N N . ILE A 1 95 ? -16.419 -4.209 2.882 1.00 74.56 95 ILE A N 1
ATOM 739 C CA . ILE A 1 95 ? -16.156 -3.277 1.770 1.00 74.56 95 ILE A CA 1
ATOM 740 C C . ILE A 1 95 ? -14.831 -3.627 1.083 1.00 74.56 95 ILE A C 1
ATOM 742 O O . ILE A 1 95 ? -14.759 -3.668 -0.141 1.00 74.56 95 ILE A O 1
ATOM 746 N N . MET A 1 96 ? -13.791 -3.946 1.856 1.00 60.50 96 MET A N 1
ATOM 747 C CA . MET A 1 96 ? -12.497 -4.347 1.302 1.00 60.50 96 MET A CA 1
ATOM 748 C C . MET A 1 96 ? -12.531 -5.679 0.553 1.00 60.50 96 MET A C 1
ATOM 750 O O . MET A 1 96 ? -11.802 -5.826 -0.418 1.00 60.50 96 MET A O 1
ATOM 754 N N . LYS A 1 97 ? -13.360 -6.642 0.970 1.00 68.69 97 LYS A N 1
ATOM 755 C CA . LYS A 1 97 ? -13.569 -7.885 0.208 1.00 68.69 97 LYS A CA 1
ATOM 756 C C . LYS A 1 97 ? -14.395 -7.674 -1.059 1.00 68.69 97 LYS A C 1
ATOM 758 O O . LYS A 1 97 ? -14.270 -8.454 -1.995 1.00 68.69 97 LYS A O 1
ATOM 763 N N . ALA A 1 98 ? -15.283 -6.682 -1.047 1.00 65.62 98 ALA A N 1
ATOM 764 C CA . ALA A 1 98 ? -16.116 -6.327 -2.189 1.00 65.62 98 ALA A CA 1
ATOM 765 C C . ALA A 1 98 ? -15.350 -5.515 -3.246 1.00 65.62 98 ALA A C 1
ATOM 767 O O . ALA A 1 98 ? -15.819 -5.393 -4.376 1.00 65.62 98 ALA A O 1
ATOM 768 N N . LEU A 1 99 ? -14.169 -4.986 -2.906 1.00 52.16 99 LEU A N 1
ATOM 769 C CA . LEU A 1 99 ? -13.223 -4.495 -3.898 1.00 52.16 99 LEU A CA 1
ATOM 770 C C . LEU A 1 99 ? -12.591 -5.708 -4.599 1.00 52.16 99 LEU A C 1
ATOM 772 O O . LEU A 1 99 ? -11.975 -6.532 -3.921 1.00 52.16 99 LEU A O 1
ATOM 776 N N . PRO A 1 100 ? -12.723 -5.848 -5.930 1.00 50.78 100 PRO A N 1
ATOM 777 C CA . PRO A 1 100 ? -11.986 -6.874 -6.648 1.00 50.78 100 PRO A CA 1
ATOM 778 C C . PRO A 1 100 ? -10.491 -6.619 -6.445 1.00 50.78 100 PRO A C 1
ATOM 780 O O . PRO A 1 100 ? -10.025 -5.489 -6.639 1.00 50.78 100 PRO A O 1
ATOM 783 N N . ASP A 1 101 ? -9.743 -7.660 -6.057 1.00 49.06 101 ASP A N 1
ATOM 784 C CA . ASP A 1 101 ? -8.286 -7.676 -6.193 1.00 49.06 101 ASP A CA 1
ATOM 785 C C . ASP A 1 101 ? -8.002 -7.233 -7.625 1.00 49.06 101 ASP A C 1
ATOM 787 O O . ASP A 1 101 ? -8.329 -7.941 -8.578 1.00 49.06 101 ASP A O 1
ATOM 791 N N . SER A 1 102 ? -7.506 -6.007 -7.792 1.00 46.41 102 SER A N 1
ATOM 792 C CA . SER A 1 102 ? -7.286 -5.424 -9.110 1.00 46.41 102 SER A CA 1
ATOM 793 C C . SER A 1 102 ? -6.072 -6.106 -9.730 1.00 46.41 102 SER A C 1
ATOM 795 O O . SER A 1 102 ? -4.957 -5.598 -9.690 1.00 46.41 102 SER A O 1
ATOM 797 N N . ASN A 1 103 ? -6.307 -7.307 -10.244 1.00 45.66 103 ASN A N 1
ATOM 798 C CA . ASN A 1 103 ? -5.443 -8.037 -11.151 1.00 45.66 103 ASN A CA 1
ATOM 799 C C . ASN A 1 103 ? -6.254 -8.698 -12.278 1.00 45.66 103 ASN A C 1
ATOM 801 O O . ASN A 1 103 ? -5.764 -9.627 -12.914 1.00 45.66 103 ASN A O 1
ATOM 805 N N . ASP A 1 104 ? -7.475 -8.232 -12.551 1.00 40.38 104 ASP A N 1
ATOM 806 C CA . ASP A 1 104 ? -8.208 -8.673 -13.734 1.00 40.38 104 ASP A CA 1
ATOM 807 C C . ASP A 1 104 ? -8.743 -7.490 -14.543 1.00 40.38 104 ASP A C 1
ATOM 809 O O . ASP A 1 104 ? -9.162 -6.463 -14.005 1.00 40.38 104 ASP A O 1
ATOM 813 N N . ASN A 1 105 ? -8.626 -7.630 -15.859 1.00 49.88 105 ASN A N 1
ATOM 814 C CA . ASN A 1 105 ? -8.839 -6.619 -16.890 1.00 49.88 105 ASN A CA 1
ATOM 815 C C . ASN A 1 105 ? -10.303 -6.124 -16.929 1.00 49.88 105 ASN A C 1
ATOM 817 O O . ASN A 1 105 ? -11.065 -6.518 -17.804 1.00 49.88 105 ASN A O 1
ATOM 821 N N . GLY A 1 106 ? -10.703 -5.242 -16.011 1.00 48.31 106 GLY A N 1
ATOM 822 C CA . GLY A 1 106 ? -12.114 -4.888 -15.784 1.00 48.31 106 GLY A CA 1
ATOM 823 C C . GLY A 1 106 ? -12.538 -3.469 -16.174 1.00 48.31 106 GLY A C 1
ATOM 824 O O . GLY A 1 106 ? -13.435 -2.912 -15.544 1.00 48.31 106 GLY A O 1
ATOM 825 N N . GLN A 1 107 ? -11.923 -2.834 -17.177 1.00 50.34 107 GLN A N 1
ATOM 826 C CA . GLN A 1 107 ? -12.365 -1.491 -17.597 1.00 50.34 107 GLN A CA 1
ATOM 827 C C . GLN A 1 107 ? -13.758 -1.515 -18.264 1.00 50.34 107 GLN A C 1
ATOM 829 O O . GLN A 1 107 ? -14.456 -0.507 -18.244 1.00 50.34 107 GLN A O 1
ATOM 834 N N . ALA A 1 108 ? -14.197 -2.677 -18.766 1.00 50.31 108 ALA A N 1
ATOM 835 C CA . ALA A 1 108 ? -15.559 -2.901 -19.259 1.00 50.31 108 ALA A CA 1
ATOM 836 C C . ALA A 1 108 ? -16.588 -3.099 -18.126 1.00 50.31 108 ALA A C 1
ATOM 838 O O . ALA A 1 108 ? -17.748 -2.718 -18.270 1.00 50.31 108 ALA A O 1
ATOM 839 N N . ASP A 1 109 ? -16.160 -3.631 -16.980 1.00 57.41 109 ASP A N 1
ATOM 840 C CA . ASP A 1 109 ? -17.073 -3.979 -15.889 1.00 57.41 109 ASP A CA 1
ATOM 841 C C . ASP A 1 109 ? -17.366 -2.785 -14.985 1.00 57.41 109 ASP A C 1
ATOM 843 O O . ASP A 1 109 ? -18.474 -2.670 -14.470 1.00 57.41 109 ASP A O 1
ATOM 847 N N . HIS A 1 110 ? -16.421 -1.849 -14.825 1.00 52.72 110 HIS A N 1
ATOM 848 C CA . HIS A 1 110 ? -16.675 -0.656 -14.015 1.00 52.72 110 HIS A CA 1
ATOM 849 C C . HIS A 1 110 ? -17.714 0.267 -14.664 1.00 52.72 110 HIS A C 1
ATOM 851 O O . HIS A 1 110 ? -18.584 0.794 -13.974 1.00 52.72 110 HIS A O 1
ATOM 857 N N . GLU A 1 111 ? -17.678 0.408 -15.991 1.00 58.62 111 GLU A N 1
ATOM 858 C CA . GLU A 1 111 ? -18.661 1.198 -16.737 1.00 58.62 111 GLU A CA 1
ATOM 859 C C . GLU A 1 111 ? -20.037 0.512 -16.754 1.00 58.62 111 GLU A C 1
ATOM 861 O O . GLU A 1 111 ? -21.052 1.176 -16.540 1.00 58.62 111 GLU A O 1
ATOM 866 N N . ALA A 1 112 ? -20.076 -0.823 -16.861 1.00 62.06 112 ALA A N 1
ATOM 867 C CA . ALA A 1 112 ? -21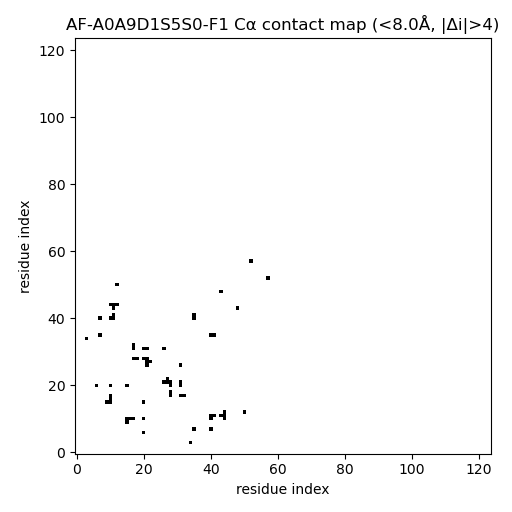.306 -1.604 -16.718 1.00 62.06 112 ALA A CA 1
ATOM 868 C C . ALA A 1 112 ? -21.911 -1.505 -15.304 1.00 62.06 112 ALA A C 1
ATOM 870 O O . ALA A 1 112 ? -23.128 -1.386 -15.160 1.00 62.06 112 ALA A O 1
ATOM 871 N N . LEU A 1 113 ? -21.080 -1.489 -14.255 1.00 62.53 113 LEU A N 1
ATOM 872 C CA . LEU A 1 113 ? -21.538 -1.336 -12.871 1.00 62.53 113 LEU A CA 1
ATOM 873 C C . LEU A 1 113 ? -22.074 0.078 -12.602 1.00 62.53 113 LEU A C 1
ATOM 875 O O . LEU A 1 113 ? -23.111 0.236 -11.960 1.00 62.53 113 LEU A O 1
ATOM 879 N N . ILE A 1 114 ? -21.394 1.110 -13.119 1.00 74.94 114 ILE A N 1
ATOM 880 C CA . ILE A 1 114 ? -21.843 2.508 -13.023 1.00 74.94 114 ILE A CA 1
ATOM 881 C C . ILE A 1 114 ? -23.177 2.690 -13.757 1.00 74.94 114 ILE A C 1
ATOM 883 O O . ILE A 1 114 ? -24.066 3.380 -13.252 1.00 74.94 114 ILE A O 1
ATOM 887 N N . GLN A 1 115 ? -23.340 2.045 -14.912 1.00 72.38 115 GLN A N 1
ATOM 888 C CA . GLN A 1 115 ? -24.576 2.078 -15.687 1.00 72.38 115 GLN A CA 1
ATOM 889 C C . GLN A 1 115 ? -25.728 1.365 -14.957 1.00 72.38 115 GLN A C 1
ATOM 891 O O . GLN A 1 115 ? -26.802 1.946 -14.815 1.00 72.38 115 GLN A O 1
ATOM 896 N N . ALA A 1 116 ? -25.491 0.175 -14.396 1.00 72.88 116 ALA A N 1
ATOM 897 C CA . ALA A 1 116 ? -26.499 -0.574 -13.640 1.00 72.88 116 ALA A CA 1
ATOM 898 C C . ALA A 1 116 ? -26.977 0.169 -12.377 1.00 72.88 116 ALA A C 1
ATOM 900 O O . ALA A 1 116 ? -28.165 0.157 -12.057 1.00 72.88 116 ALA A O 1
ATOM 901 N N . ILE A 1 117 ? -26.074 0.867 -11.676 1.00 70.00 117 ILE A N 1
ATOM 902 C CA . ILE A 1 117 ? -26.430 1.706 -10.517 1.00 70.00 117 ILE A CA 1
ATOM 903 C C . ILE A 1 117 ? -27.276 2.910 -10.953 1.00 70.00 117 ILE A C 1
ATOM 905 O O . ILE A 1 117 ? -28.221 3.288 -10.260 1.00 70.00 117 ILE A O 1
ATOM 909 N N . ARG A 1 118 ? -26.963 3.510 -12.107 1.00 74.44 118 ARG A N 1
ATOM 910 C CA . ARG A 1 118 ? -27.712 4.652 -12.643 1.00 74.44 118 ARG A CA 1
ATOM 911 C C . ARG A 1 118 ? -29.118 4.246 -13.105 1.00 74.44 118 ARG A C 1
ATOM 913 O O . ARG A 1 118 ? -30.053 5.009 -12.904 1.00 74.44 118 ARG A O 1
ATOM 920 N N . GLU A 1 119 ? -29.275 3.045 -13.657 1.00 72.94 119 GLU A N 1
ATOM 921 C CA . GLU A 1 119 ? -30.570 2.483 -14.065 1.00 72.94 119 GLU A CA 1
ATOM 922 C C . GLU A 1 119 ? -31.431 2.072 -12.864 1.00 72.94 119 GLU A C 1
ATOM 924 O O . GLU A 1 119 ? -32.611 2.413 -12.817 1.00 72.94 119 GLU A O 1
ATOM 929 N N . ALA A 1 120 ? -30.842 1.435 -11.847 1.00 68.25 120 ALA A N 1
ATOM 930 C CA . ALA A 1 120 ? -31.546 1.085 -10.611 1.00 68.25 120 ALA A CA 1
ATOM 931 C C . ALA A 1 120 ? -31.987 2.316 -9.796 1.00 68.25 120 ALA A C 1
ATOM 933 O O . ALA A 1 120 ? -32.964 2.244 -9.059 1.00 68.25 120 ALA A O 1
ATOM 934 N N . GLY A 1 121 ? -31.284 3.447 -9.930 1.00 60.53 121 GLY A N 1
ATOM 935 C CA . GLY A 1 121 ? -31.659 4.722 -9.313 1.00 60.53 121 GLY A CA 1
ATOM 936 C C . GLY A 1 121 ? -32.677 5.551 -10.107 1.00 60.53 121 GLY A C 1
ATOM 937 O O . GLY A 1 121 ? -33.143 6.563 -9.594 1.00 60.53 121 GLY A O 1
ATOM 938 N N . ASN A 1 122 ? -33.004 5.153 -11.341 1.00 57.16 122 ASN A N 1
ATOM 939 C CA . ASN A 1 122 ? -33.929 5.866 -12.232 1.00 57.16 122 ASN A CA 1
ATOM 940 C C . ASN A 1 122 ? -35.165 5.021 -12.605 1.00 57.16 122 ASN A C 1
ATOM 942 O O . ASN A 1 122 ? -35.958 5.433 -13.454 1.00 57.16 122 ASN A O 1
ATOM 946 N N . ALA A 1 123 ? -35.312 3.840 -12.002 1.00 54.31 123 ALA A N 1
ATOM 947 C CA . ALA A 1 123 ? -36.539 3.060 -12.023 1.00 54.31 123 ALA A CA 1
ATOM 948 C C . ALA A 1 123 ? -37.375 3.453 -10.793 1.00 54.31 123 ALA A C 1
ATOM 950 O O . ALA A 1 123 ? -37.089 3.002 -9.684 1.00 54.31 123 ALA A O 1
ATOM 951 N N . ASP A 1 124 ? -38.336 4.356 -11.009 1.00 50.84 124 ASP A N 1
ATOM 952 C CA . ASP A 1 124 ? -39.471 4.616 -10.107 1.00 50.84 124 ASP A CA 1
ATOM 953 C C . ASP A 1 124 ? -40.228 3.323 -9.744 1.00 50.84 124 ASP A C 1
ATOM 955 O O . ASP A 1 124 ? -40.456 2.489 -10.658 1.00 50.84 124 ASP A O 1
#

Nearest PDB structures (foldseek):
  1tro-assembly2_E  TM=7.263E-01  e=2.678E+00  Escherichia coli str. K-12 substr. W3110
  3tgn-assembly1_B  TM=3.692E-01  e=7.374E-01  Streptococcus pneumoniae D39
  2lvs-assembly1_A  TM=4.309E-01  e=1.853E+00  Hyperthermus butylicus DSM 5456
  3hse-assembly1_B  TM=3.962E-01  e=9.725E+00  Staphylococcus aureus subsp. aureus str. Newman

Foldseek 3Di:
DQDLVVLLLCLLQDPDDLVVSCVVRVHDSVVSVVSCVVVVSVCSSVDPDPRPQPPVRVVVVVVVVVVVVVVVPPDDDPVVVVVVVVVVVVVVVVVVVVPPPPPDDCPVPVVVVVVVVVVVVPDD

Secondary structure (DSSP, 8-state):
---HHHHHHHHHHSS--HHHHHHHHT--HHHHHHHHHHTTHHHHHHS-------HHHHHHHHHHHHHHHHHT--S---HHHHHHHHHHHHHHHHHHHHS--S-S--HHHHHHHHHHHHHHTS--

Sequence (124 aa):
MIDWAAIKTEYINTGVCYRELAEKNGISRAAVAKHAAAEKWRELRSAPQEKTQSLAQLAEKLIETTGRAIDQLEGNVDTQKLKQLVSSVKELKEIMKALPDSNDNGQADHEALIQAIREAGNAD

Radius of gyration: 21.34 Å; Cα contacts (8 Å, |Δi|>4): 34; chains: 1; bounding box: 55×22×58 Å